Protein AF-A0A413RCQ2-F1 (afdb_monomer)

Secondary structure (DSSP, 8-state):
-EEEETTEEEE--HHHHHHHHHHHHHH-SSEEEEEEETTEEEEEEEE-SSHHHHHHHHHHHHHTT-EEEEE---

Foldseek 3Di:
DWEADPPDIDDDDPVVVVVVLVVQCVQAQFAFQWKDDPNYIYGDNGHDPDLVVRVVVCVVSVVVVIDTDGHDND

Sequence (74 aa):
MKVIVGKKVYQMSKNKAMNLLRLASEQVPRGIYALEKDKVIEMRNDKCSSITQVKNLKRQFKKAGFRVYANGVD

Structure (mmCIF, N/CA/C/O backbone):
data_AF-A0A413RCQ2-F1
#
_entry.id   AF-A0A413RCQ2-F1
#
loop_
_atom_site.group_PDB
_atom_site.id
_atom_site.type_symbol
_atom_site.label_atom_id
_atom_site.label_alt_id
_atom_site.label_comp_id
_atom_site.label_asym_id
_atom_site.label_entity_id
_atom_site.label_seq_id
_atom_site.pdbx_PDB_ins_code
_atom_site.Cartn_x
_atom_site.Cartn_y
_atom_site.Cartn_z
_atom_site.occupancy
_atom_site.B_iso_or_equiv
_atom_site.auth_seq_id
_atom_site.auth_comp_id
_atom_site.auth_asym_id
_atom_site.auth_atom_id
_atom_site.pdbx_PDB_model_num
ATOM 1 N N . MET A 1 1 ? -7.934 4.634 13.516 1.00 90.94 1 MET A N 1
ATOM 2 C CA . MET A 1 1 ? -7.824 3.839 12.274 1.00 90.94 1 MET A CA 1
ATOM 3 C C . MET A 1 1 ? -7.318 2.455 12.630 1.00 90.94 1 MET A C 1
ATOM 5 O O . MET A 1 1 ? -6.552 2.346 13.586 1.00 90.94 1 MET A O 1
ATOM 9 N N . LYS A 1 2 ? -7.763 1.421 11.909 1.00 96.44 2 LYS A N 1
ATOM 10 C CA . LYS A 1 2 ? -7.195 0.072 12.031 1.00 96.44 2 LYS A CA 1
ATOM 11 C C . LYS A 1 2 ? -6.099 -0.079 10.983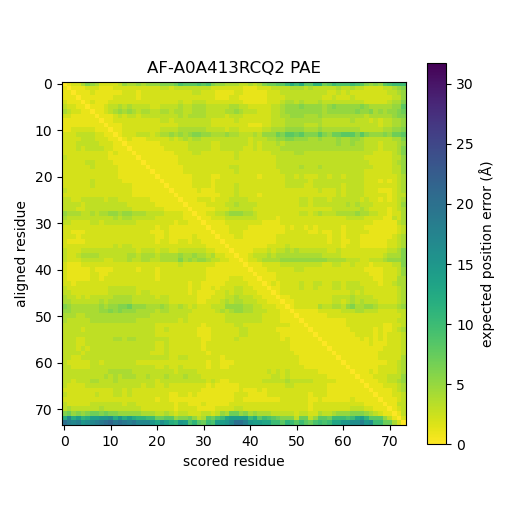 1.00 96.44 2 LYS A C 1
ATOM 13 O O . LYS A 1 2 ? -6.305 0.296 9.833 1.00 96.44 2 LYS A O 1
ATOM 18 N N . VAL A 1 3 ? -4.947 -0.587 11.392 1.00 97.25 3 VAL A N 1
ATOM 19 C CA . VAL A 1 3 ? -3.806 -0.823 10.512 1.00 97.25 3 VAL A CA 1
ATOM 20 C C . VAL A 1 3 ? -3.366 -2.269 10.666 1.00 97.25 3 VAL A C 1
ATOM 22 O O . VAL A 1 3 ? -3.057 -2.709 11.771 1.00 97.25 3 VAL A O 1
ATOM 25 N N . ILE A 1 4 ? -3.359 -3.009 9.568 1.00 97.75 4 ILE A N 1
ATOM 26 C CA . ILE A 1 4 ? -2.908 -4.393 9.503 1.00 97.75 4 ILE A CA 1
ATOM 27 C C . ILE A 1 4 ? -1.427 -4.379 9.133 1.00 97.75 4 ILE A C 1
ATOM 29 O O . ILE A 1 4 ? -1.043 -3.812 8.111 1.00 97.75 4 ILE A O 1
ATOM 33 N N . VAL A 1 5 ? -0.597 -4.997 9.970 1.00 95.31 5 VAL A N 1
ATOM 34 C CA . VAL A 1 5 ? 0.836 -5.190 9.724 1.00 95.31 5 VAL A CA 1
ATOM 35 C C . VAL A 1 5 ? 1.125 -6.683 9.829 1.00 95.31 5 VAL A C 1
ATOM 37 O O . VAL A 1 5 ? 1.099 -7.263 10.920 1.00 95.31 5 VAL A O 1
ATOM 40 N N . GLY A 1 6 ? 1.351 -7.327 8.684 1.00 93.25 6 GLY A N 1
ATOM 41 C CA . GLY A 1 6 ? 1.439 -8.784 8.610 1.00 93.25 6 GLY A CA 1
ATOM 42 C C . GLY A 1 6 ? 0.152 -9.435 9.127 1.00 93.25 6 GLY A C 1
ATOM 43 O O . GLY A 1 6 ? -0.919 -9.217 8.575 1.00 93.25 6 GLY A O 1
ATOM 44 N N . LYS A 1 7 ? 0.248 -10.213 10.211 1.00 94.31 7 LYS A N 1
ATOM 45 C CA . LYS A 1 7 ? -0.902 -10.901 10.835 1.00 94.31 7 LYS A CA 1
ATOM 46 C C . LYS A 1 7 ? -1.532 -10.131 12.004 1.00 94.31 7 LYS A C 1
ATOM 48 O O . LYS A 1 7 ? -2.476 -10.622 12.615 1.00 94.31 7 LYS A O 1
ATOM 53 N N . LYS A 1 8 ? -0.990 -8.965 12.368 1.00 96.94 8 LYS A N 1
ATOM 54 C CA . LYS A 1 8 ? -1.426 -8.194 13.540 1.00 96.94 8 LYS A CA 1
ATOM 55 C C . LYS A 1 8 ? -2.257 -6.989 13.121 1.00 96.94 8 LYS A C 1
ATOM 57 O O . LYS A 1 8 ? -1.935 -6.314 12.146 1.00 96.94 8 LYS A O 1
ATOM 62 N N . VAL A 1 9 ? -3.293 -6.696 13.901 1.00 96.69 9 VAL A N 1
ATOM 63 C CA . VAL A 1 9 ? -4.134 -5.506 13.738 1.00 96.69 9 VAL A CA 1
ATOM 64 C C . VAL A 1 9 ? -3.810 -4.523 14.852 1.00 96.69 9 VAL A C 1
ATOM 66 O O . VAL A 1 9 ? -3.887 -4.858 16.031 1.00 96.69 9 VAL A O 1
ATOM 69 N N . TYR A 1 10 ? -3.476 -3.298 14.474 1.00 96.31 10 TYR A N 1
ATOM 70 C CA . TYR A 1 10 ? -3.181 -2.204 15.385 1.00 96.31 10 TYR A CA 1
ATOM 71 C C . TYR A 1 10 ? -4.260 -1.139 15.278 1.00 96.31 10 TYR A C 1
ATOM 73 O O . TYR A 1 10 ? -4.662 -0.744 14.182 1.00 96.31 10 TYR A O 1
ATOM 81 N N . GLN A 1 11 ? -4.701 -0.622 16.419 1.00 96.12 11 GLN A N 1
ATOM 82 C CA . GLN A 1 11 ? -5.553 0.555 16.465 1.00 96.12 11 GLN A CA 1
ATOM 83 C C . GLN A 1 11 ? -4.697 1.768 16.811 1.00 96.12 11 GLN A C 1
ATOM 85 O O . GLN A 1 11 ? -4.041 1.807 17.847 1.00 96.12 11 GLN A O 1
ATOM 90 N N . MET A 1 12 ? -4.678 2.761 15.924 1.00 94.62 12 MET A N 1
ATOM 91 C CA . MET A 1 12 ? -3.864 3.961 16.115 1.00 94.62 12 MET A CA 1
ATOM 92 C C . MET A 1 12 ? -4.553 5.227 15.608 1.00 94.62 12 MET A C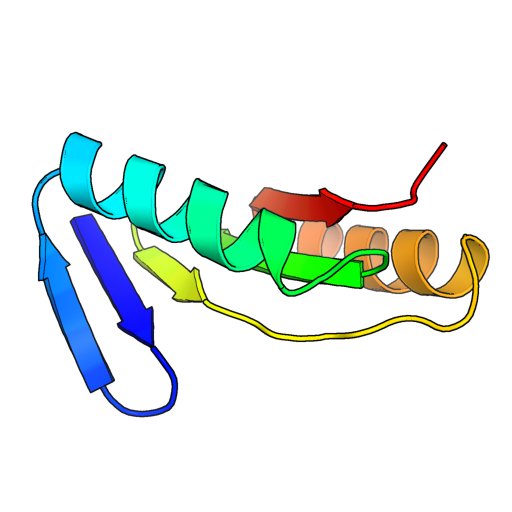 1
ATOM 94 O O . MET A 1 12 ? -5.529 5.177 14.847 1.00 94.62 12 MET A O 1
ATOM 98 N N . SER A 1 13 ? -4.047 6.379 16.055 1.00 95.31 13 SER A N 1
ATOM 99 C CA . SER A 1 13 ? -4.486 7.683 15.561 1.00 95.31 13 SER A CA 1
ATOM 100 C C . SER A 1 13 ? -4.118 7.859 14.086 1.00 95.31 13 SER A C 1
ATOM 102 O O . SER A 1 13 ? -3.201 7.213 13.573 1.00 95.31 13 SER A O 1
ATOM 104 N N . LYS A 1 14 ? -4.826 8.761 13.398 1.00 91.94 14 LYS A N 1
ATOM 105 C CA . LYS A 1 14 ? -4.567 9.073 11.985 1.00 91.94 14 LYS A CA 1
ATOM 106 C C . LYS A 1 14 ? -3.120 9.529 11.759 1.00 91.94 14 LYS A C 1
ATOM 108 O O . LYS A 1 14 ? -2.482 9.065 10.823 1.00 91.94 14 LYS A O 1
ATOM 113 N N . ASN A 1 15 ? -2.584 10.361 12.656 1.00 95.25 15 ASN A N 1
ATOM 114 C CA . ASN A 1 15 ? -1.212 10.871 12.554 1.00 95.25 15 ASN A CA 1
ATOM 115 C C . ASN A 1 15 ? -0.171 9.746 12.651 1.00 95.25 15 ASN A C 1
ATOM 117 O O . ASN A 1 15 ? 0.754 9.699 11.846 1.00 95.25 15 ASN A O 1
ATOM 121 N N . LYS A 1 16 ? -0.349 8.792 13.580 1.00 95.38 16 LYS A N 1
ATOM 122 C CA . LYS A 1 16 ? 0.550 7.631 13.688 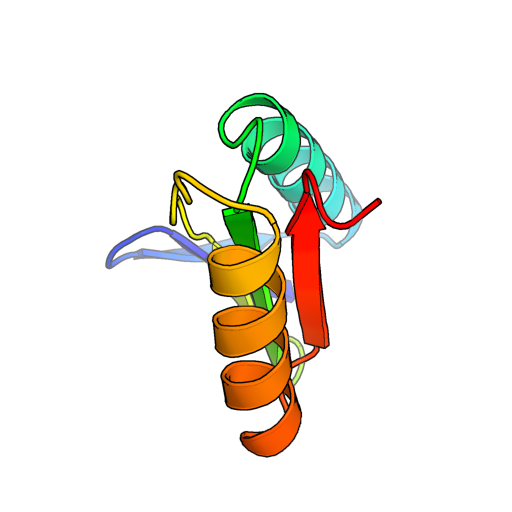1.00 95.38 16 LYS A CA 1
ATOM 123 C C . LYS A 1 16 ? 0.483 6.741 12.444 1.00 95.38 16 LYS A C 1
ATOM 125 O O . LYS A 1 16 ? 1.526 6.327 11.951 1.00 95.38 16 LYS A O 1
ATOM 130 N N . ALA A 1 17 ? -0.716 6.504 11.909 1.00 95.06 17 ALA A N 1
ATOM 131 C CA . ALA A 1 17 ? -0.882 5.737 10.675 1.00 95.06 17 ALA A CA 1
ATOM 132 C C . ALA A 1 17 ? -0.203 6.423 9.477 1.00 95.06 17 ALA A C 1
ATOM 134 O O . ALA A 1 17 ? 0.465 5.763 8.689 1.00 95.06 17 ALA A O 1
ATOM 135 N N . MET A 1 18 ? -0.310 7.751 9.373 1.00 94.00 18 MET A N 1
ATOM 136 C CA . MET A 1 18 ? 0.335 8.521 8.308 1.00 94.00 18 MET A CA 1
ATOM 137 C C . MET A 1 18 ? 1.866 8.461 8.390 1.00 94.00 18 MET A C 1
ATOM 139 O O . MET A 1 18 ? 2.529 8.257 7.376 1.00 94.00 18 MET A O 1
ATOM 143 N N . ASN A 1 19 ? 2.431 8.570 9.596 1.00 96.12 19 ASN A N 1
ATOM 144 C CA . ASN A 1 19 ? 3.871 8.399 9.798 1.00 96.12 19 ASN A CA 1
ATOM 145 C C . ASN A 1 19 ? 4.326 6.984 9.415 1.00 96.12 19 ASN A C 1
ATOM 147 O O . ASN A 1 19 ? 5.367 6.823 8.785 1.00 96.12 19 ASN A O 1
ATOM 151 N N . LEU A 1 20 ? 3.528 5.960 9.731 1.00 95.12 20 LEU A N 1
ATOM 152 C CA . LEU A 1 20 ? 3.831 4.582 9.350 1.00 95.12 20 LEU A CA 1
ATOM 153 C C . LEU A 1 20 ? 3.787 4.372 7.827 1.00 95.12 20 LEU A C 1
ATOM 155 O O . LEU A 1 20 ? 4.653 3.692 7.282 1.00 95.12 20 LEU A O 1
ATOM 159 N N . LEU A 1 21 ? 2.826 4.987 7.128 1.00 96.44 21 LEU A N 1
ATOM 160 C CA . LEU A 1 21 ? 2.774 4.983 5.662 1.00 96.44 21 LEU A CA 1
ATOM 161 C C . LEU A 1 21 ? 4.030 5.607 5.045 1.00 96.44 21 LEU A C 1
ATOM 163 O O . LEU A 1 21 ? 4.566 5.065 4.081 1.00 96.44 21 LEU A O 1
ATOM 167 N N . ARG A 1 22 ? 4.524 6.710 5.619 1.00 96.38 22 ARG A N 1
ATOM 168 C CA . ARG A 1 22 ? 5.767 7.353 5.177 1.00 96.38 22 ARG A CA 1
ATOM 169 C C . ARG A 1 22 ? 6.969 6.414 5.317 1.00 96.38 22 ARG A C 1
ATOM 171 O O . ARG A 1 22 ? 7.693 6.222 4.348 1.00 96.38 22 ARG A O 1
ATOM 178 N N . LEU A 1 23 ? 7.120 5.765 6.473 1.00 95.44 23 LEU A N 1
ATOM 179 C CA . LEU A 1 23 ? 8.195 4.791 6.706 1.00 95.44 23 LEU A CA 1
ATOM 180 C C . LEU A 1 23 ? 8.113 3.581 5.763 1.00 95.44 23 LEU A C 1
ATOM 182 O O . LEU A 1 23 ? 9.135 3.051 5.336 1.00 95.44 23 LEU A O 1
ATOM 186 N N . ALA A 1 24 ? 6.906 3.124 5.426 1.00 95.94 24 ALA A N 1
ATOM 187 C CA . ALA A 1 24 ? 6.731 2.029 4.475 1.00 95.94 24 ALA A CA 1
ATOM 188 C C . ALA A 1 24 ? 7.061 2.446 3.036 1.00 95.94 24 ALA A C 1
ATOM 190 O O . ALA A 1 24 ? 7.661 1.668 2.298 1.00 95.94 24 ALA A O 1
ATOM 191 N N . SER A 1 25 ? 6.728 3.682 2.655 1.00 96.31 25 SER A N 1
ATOM 192 C CA . SER A 1 25 ? 7.126 4.256 1.368 1.00 96.31 25 SER A CA 1
ATOM 193 C C . SER A 1 25 ? 8.649 4.253 1.202 1.00 96.31 25 SER A C 1
ATOM 195 O O . SER A 1 25 ? 9.149 3.856 0.155 1.00 96.31 25 SER A O 1
ATOM 197 N N . GLU A 1 26 ? 9.397 4.627 2.242 1.00 95.81 26 GLU A N 1
ATOM 198 C CA . GLU A 1 26 ? 10.869 4.625 2.225 1.00 95.81 26 GLU A CA 1
ATOM 199 C C . GLU A 1 26 ? 11.459 3.209 2.044 1.00 95.81 26 GLU A C 1
ATOM 201 O O . GLU A 1 26 ? 12.484 3.040 1.388 1.00 95.81 26 GLU A O 1
ATOM 206 N N . GLN A 1 27 ? 10.788 2.171 2.554 1.00 94.56 27 GLN A N 1
ATOM 207 C CA . GLN A 1 27 ? 11.226 0.770 2.430 1.00 94.56 27 GLN A CA 1
ATOM 208 C C . GLN A 1 27 ? 10.887 0.116 1.083 1.00 94.56 27 GLN A C 1
ATOM 210 O O . GLN A 1 27 ? 11.455 -0.931 0.741 1.00 94.56 27 GLN A O 1
ATOM 215 N N . VAL A 1 28 ? 9.978 0.717 0.310 1.00 95.62 28 VAL A N 1
ATOM 216 C CA . VAL A 1 28 ? 9.548 0.236 -1.009 1.00 95.62 28 VAL A CA 1
ATOM 217 C C . VAL A 1 28 ? 9.908 1.283 -2.068 1.00 95.62 28 VAL A C 1
ATOM 219 O O . VAL A 1 28 ? 9.059 2.090 -2.450 1.00 95.62 28 VAL A O 1
ATOM 222 N N . PRO A 1 29 ? 11.147 1.268 -2.602 1.00 93.25 29 PRO A N 1
ATOM 223 C CA . PRO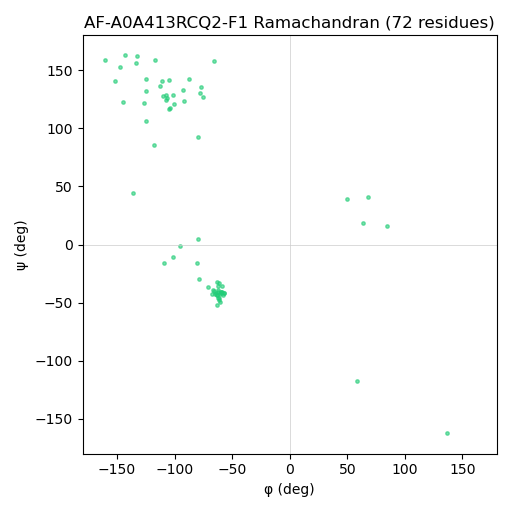 A 1 29 ? 11.578 2.239 -3.611 1.00 93.25 29 PRO A CA 1
ATOM 224 C C . PRO A 1 29 ? 10.716 2.223 -4.884 1.00 93.25 29 PRO A C 1
ATOM 226 O O . PRO A 1 29 ? 10.456 3.262 -5.486 1.00 93.25 29 PRO A O 1
ATOM 229 N N . ARG A 1 30 ? 10.241 1.039 -5.289 1.00 96.25 30 ARG A N 1
ATOM 230 C CA . ARG A 1 30 ? 9.320 0.840 -6.415 1.00 96.25 30 ARG A CA 1
ATOM 231 C C . ARG A 1 30 ? 8.367 -0.301 -6.093 1.00 96.25 30 ARG A C 1
ATOM 233 O O . ARG A 1 30 ? 8.816 -1.418 -5.842 1.00 96.25 30 ARG A O 1
ATOM 240 N N . GLY A 1 31 ? 7.064 -0.036 -6.124 1.00 97.06 31 GLY A N 1
ATOM 241 C CA . GLY A 1 31 ? 6.063 -1.029 -5.738 1.00 97.06 31 GLY A CA 1
ATOM 242 C C . GLY A 1 31 ? 4.937 -0.485 -4.872 1.00 97.06 31 GLY A C 1
ATOM 243 O O . GLY A 1 31 ? 4.715 0.722 -4.837 1.00 97.06 31 GLY A O 1
ATOM 244 N N . ILE A 1 32 ? 4.209 -1.376 -4.198 1.00 97.81 32 ILE A N 1
ATOM 245 C CA . ILE A 1 32 ? 3.044 -1.041 -3.363 1.00 97.81 32 ILE A CA 1
ATOM 246 C C . ILE A 1 32 ? 3.417 -1.204 -1.893 1.00 97.81 32 ILE A C 1
ATOM 248 O O . ILE A 1 32 ? 3.835 -2.279 -1.464 1.00 97.81 32 ILE A O 1
ATOM 252 N N . TYR A 1 33 ? 3.236 -0.134 -1.122 1.00 97.81 33 TYR A N 1
ATOM 253 C CA . TYR A 1 33 ? 3.580 -0.107 0.302 1.00 97.81 33 TYR A CA 1
ATOM 254 C C . TYR A 1 33 ? 2.361 -0.081 1.228 1.00 97.81 33 TYR A C 1
ATOM 256 O O . TYR A 1 33 ? 2.484 -0.386 2.414 1.00 97.81 33 TYR A O 1
ATOM 264 N N . ALA A 1 34 ? 1.170 0.239 0.712 1.00 97.81 34 ALA A N 1
ATOM 265 C CA . ALA A 1 34 ? -0.072 0.085 1.463 1.00 97.81 34 ALA A CA 1
ATOM 266 C C . ALA A 1 34 ? -1.321 0.044 0.572 1.00 97.81 34 ALA A C 1
ATOM 268 O O . ALA A 1 34 ? -1.341 0.570 -0.547 1.00 97.81 34 ALA A O 1
ATOM 269 N N . LEU A 1 35 ? -2.392 -0.526 1.119 1.00 97.81 35 LEU A N 1
ATOM 270 C CA . LEU A 1 35 ? -3.752 -0.473 0.585 1.00 97.81 35 LEU A CA 1
ATOM 271 C C . LEU A 1 35 ? -4.695 0.077 1.657 1.00 97.81 35 LEU A C 1
ATOM 273 O O . LEU A 1 35 ? -4.545 -0.243 2.830 1.00 97.81 35 LEU A O 1
ATOM 277 N N . GLU A 1 36 ? -5.680 0.883 1.273 1.00 96.75 36 GLU A N 1
ATOM 278 C CA . GLU A 1 36 ? -6.726 1.365 2.181 1.00 96.75 36 GLU A CA 1
ATOM 279 C C . GLU A 1 36 ? -8.113 1.031 1.625 1.00 96.75 36 GLU A C 1
ATOM 281 O O . GLU A 1 36 ? -8.403 1.283 0.452 1.00 96.75 36 GLU A O 1
ATOM 286 N N . LYS A 1 37 ? -8.973 0.478 2.485 1.00 96.00 37 LYS A N 1
ATOM 287 C CA . LYS A 1 37 ? -10.397 0.237 2.220 1.00 96.00 37 LYS A CA 1
ATOM 288 C C . LYS A 1 37 ? -11.170 0.267 3.537 1.00 96.00 37 LYS A C 1
ATOM 290 O O . LYS A 1 37 ? -10.658 -0.178 4.559 1.00 96.00 37 LYS A O 1
ATOM 295 N N . ASP A 1 38 ? -12.368 0.847 3.542 1.00 93.19 38 ASP A N 1
ATOM 296 C CA . ASP A 1 38 ? -13.263 0.888 4.712 1.00 93.19 38 ASP A CA 1
ATOM 297 C C . ASP A 1 38 ? -12.595 1.375 6.018 1.00 93.19 38 ASP A C 1
ATOM 299 O O . ASP A 1 38 ? -12.858 0.874 7.111 1.00 93.19 38 ASP A O 1
ATOM 303 N N . LYS A 1 39 ? -11.712 2.384 5.916 1.00 89.75 39 LYS A N 1
ATOM 304 C CA . LYS A 1 39 ? -10.924 2.960 7.034 1.00 89.75 39 LYS A CA 1
ATOM 305 C C . LYS A 1 39 ? -9.936 1.979 7.693 1.00 89.75 39 LYS A C 1
ATOM 307 O O . LYS A 1 39 ? -9.460 2.231 8.811 1.00 89.75 39 LYS A O 1
ATOM 312 N N . VAL A 1 40 ? -9.613 0.891 7.000 1.00 95.19 40 VAL A N 1
ATOM 313 C CA . VAL A 1 40 ? -8.556 -0.061 7.338 1.00 95.19 40 VAL A CA 1
ATOM 314 C C . VAL A 1 40 ? -7.404 0.127 6.359 1.00 95.19 40 VAL A C 1
ATOM 316 O O . VAL A 1 40 ? -7.608 0.134 5.147 1.00 95.19 40 VAL A O 1
ATOM 319 N N . ILE A 1 41 ? -6.195 0.286 6.892 1.00 97.56 41 ILE A N 1
ATOM 320 C CA . ILE A 1 41 ? -4.961 0.304 6.103 1.00 97.56 41 ILE A CA 1
ATOM 321 C C . ILE A 1 41 ? -4.295 -1.062 6.238 1.00 97.56 41 ILE A C 1
ATOM 323 O O . ILE A 1 41 ? -4.063 -1.520 7.351 1.00 97.56 41 ILE A 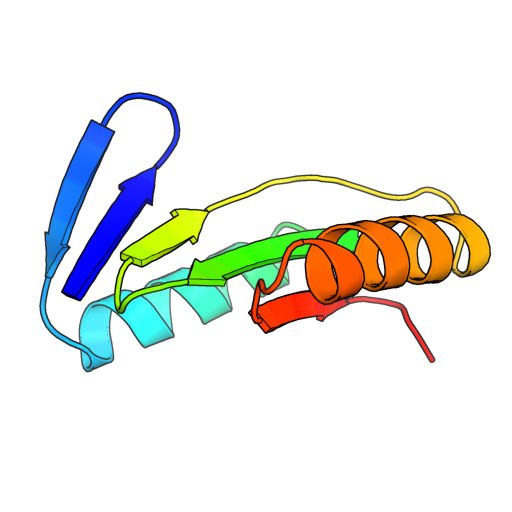O 1
ATOM 327 N N . GLU A 1 42 ? -3.945 -1.693 5.129 1.00 97.44 42 GLU A N 1
ATOM 328 C CA . GLU A 1 42 ? -3.092 -2.875 5.086 1.00 97.44 42 GLU A CA 1
ATOM 329 C C . GLU A 1 42 ? -1.695 -2.466 4.622 1.00 97.44 42 GLU A C 1
ATOM 331 O O . GLU A 1 42 ? -1.522 -1.959 3.512 1.00 97.44 42 GLU A O 1
ATOM 336 N N . MET A 1 43 ? -0.700 -2.662 5.486 1.00 97.56 43 MET A N 1
ATOM 337 C CA . MET A 1 43 ? 0.698 -2.391 5.166 1.00 97.56 43 MET A CA 1
ATOM 338 C C . MET A 1 43 ? 1.260 -3.508 4.291 1.00 97.56 43 MET A C 1
ATOM 340 O O . MET A 1 43 ? 1.057 -4.689 4.577 1.00 97.56 43 MET A O 1
ATOM 344 N N . ARG A 1 44 ? 2.002 -3.134 3.247 1.00 96.94 44 ARG A N 1
ATOM 345 C CA . ARG A 1 44 ? 2.575 -4.061 2.265 1.00 96.94 44 ARG A CA 1
ATOM 346 C C . ARG A 1 44 ? 4.050 -3.756 2.009 1.00 96.94 44 ARG A C 1
ATOM 348 O O . ARG A 1 44 ? 4.540 -2.682 2.340 1.00 96.94 44 ARG A O 1
ATOM 355 N N . ASN A 1 45 ? 4.757 -4.723 1.430 1.00 95.75 45 ASN A N 1
ATOM 356 C CA . ASN A 1 45 ? 6.157 -4.597 1.010 1.00 95.75 45 ASN A CA 1
ATOM 357 C C . ASN A 1 45 ? 6.333 -5.210 -0.389 1.00 95.75 45 ASN A C 1
ATOM 359 O O . ASN A 1 45 ? 7.240 -6.005 -0.638 1.00 95.75 45 ASN A O 1
ATOM 363 N N . ASP A 1 46 ? 5.399 -4.903 -1.292 1.00 95.44 46 ASP A N 1
ATOM 364 C CA . ASP A 1 46 ? 5.386 -5.484 -2.631 1.00 95.44 46 ASP A CA 1
ATOM 365 C C . ASP A 1 46 ? 6.395 -4.740 -3.503 1.00 95.44 46 ASP A C 1
ATOM 367 O O . ASP A 1 46 ? 6.066 -3.722 -4.115 1.00 95.44 46 ASP A O 1
ATOM 371 N N . LYS A 1 47 ? 7.630 -5.235 -3.570 1.00 95.38 47 LYS A N 1
ATOM 372 C CA . LYS A 1 47 ? 8.665 -4.664 -4.438 1.00 95.38 47 LYS A CA 1
ATOM 373 C C . LYS A 1 47 ? 8.447 -5.105 -5.882 1.00 95.38 47 LYS A C 1
ATOM 375 O O . LYS A 1 47 ? 8.271 -6.287 -6.163 1.00 95.38 47 LYS A O 1
ATOM 380 N N . CYS A 1 48 ? 8.470 -4.144 -6.797 1.00 95.50 48 CYS A N 1
ATOM 381 C CA . CYS A 1 48 ? 8.300 -4.381 -8.226 1.00 95.50 48 CYS A CA 1
ATOM 382 C C . CYS A 1 48 ? 9.607 -4.116 -8.972 1.00 95.50 48 CYS A C 1
ATOM 384 O O . CYS A 1 48 ? 10.296 -3.134 -8.696 1.00 95.50 48 CYS A O 1
ATOM 386 N N . SER A 1 49 ? 9.918 -4.945 -9.966 1.00 93.44 49 SER A N 1
ATOM 387 C CA . SER A 1 49 ? 11.107 -4.773 -10.806 1.00 93.44 49 SER A CA 1
ATOM 388 C C . SER A 1 49 ? 10.906 -3.702 -11.885 1.00 93.44 49 SER A C 1
ATOM 390 O O . SER A 1 49 ? 11.848 -2.994 -12.242 1.00 93.44 49 SER A O 1
ATOM 392 N N . SER A 1 50 ? 9.672 -3.510 -12.364 1.00 94.88 50 SER A N 1
ATOM 393 C CA . SER A 1 50 ? 9.356 -2.597 -13.472 1.00 94.88 50 SER A CA 1
ATOM 394 C C . SER A 1 50 ? 8.158 -1.687 -13.200 1.00 94.88 50 SER A C 1
ATOM 396 O O . SER A 1 50 ? 7.263 -2.017 -12.421 1.00 94.88 50 SER A O 1
ATOM 398 N N . ILE A 1 51 ? 8.111 -0.548 -13.899 1.00 95.44 51 ILE A N 1
ATOM 399 C CA . ILE A 1 51 ? 6.984 0.402 -13.857 1.00 95.44 51 ILE A CA 1
ATOM 400 C C . ILE A 1 51 ? 5.687 -0.282 -14.315 1.00 95.44 51 ILE A C 1
ATOM 402 O O . ILE A 1 51 ? 4.631 -0.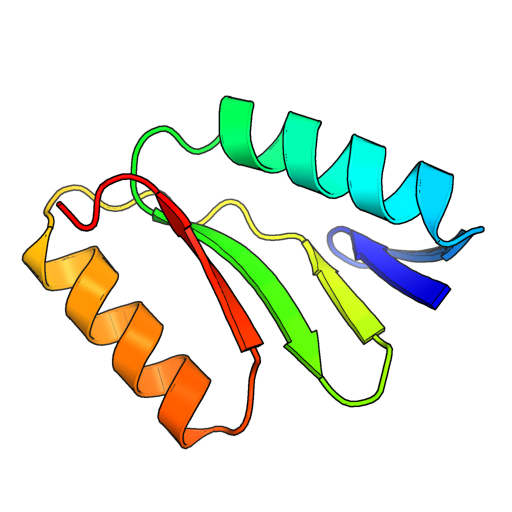100 -13.706 1.00 95.44 51 ILE A O 1
ATOM 406 N N . THR A 1 52 ? 5.760 -1.120 -15.355 1.00 96.06 52 THR A N 1
ATOM 407 C CA . THR A 1 52 ? 4.615 -1.886 -15.870 1.00 96.06 52 THR A CA 1
ATOM 408 C C . THR A 1 52 ? 4.020 -2.794 -14.797 1.00 96.06 52 THR A C 1
ATOM 410 O O . THR A 1 52 ? 2.799 -2.849 -14.648 1.00 96.06 52 THR A O 1
ATOM 413 N N . GLN A 1 53 ? 4.860 -3.448 -13.990 1.00 95.81 53 GLN A N 1
ATOM 414 C CA . GLN A 1 53 ? 4.397 -4.283 -12.881 1.00 95.81 53 GLN A CA 1
ATOM 415 C C . GLN A 1 53 ? 3.656 -3.458 -11.819 1.00 95.81 53 GLN A C 1
ATOM 417 O O . GLN A 1 53 ? 2.564 -3.851 -11.403 1.00 95.81 53 GLN A O 1
ATOM 422 N N . VAL A 1 54 ? 4.178 -2.280 -11.446 1.00 96.62 54 VAL A N 1
ATOM 423 C CA . VAL A 1 54 ? 3.493 -1.375 -10.503 1.00 96.62 54 VAL A CA 1
ATOM 424 C C . VAL A 1 54 ? 2.140 -0.934 -11.064 1.00 96.62 54 VAL A C 1
ATOM 426 O O . VAL A 1 54 ? 1.132 -0.987 -10.360 1.00 96.62 54 VAL A O 1
ATOM 429 N N . LYS A 1 55 ? 2.085 -0.533 -12.342 1.00 96.12 55 LYS A N 1
ATOM 430 C CA . LYS A 1 55 ? 0.843 -0.109 -13.012 1.00 96.12 55 LYS A CA 1
ATOM 431 C C . LYS A 1 55 ? -0.197 -1.232 -13.036 1.00 96.12 55 LYS A C 1
ATOM 433 O O . LYS A 1 55 ? -1.365 -0.977 -12.730 1.00 96.12 55 LYS A O 1
ATOM 438 N N . ASN A 1 56 ? 0.221 -2.463 -13.327 1.00 96.44 56 ASN A N 1
ATOM 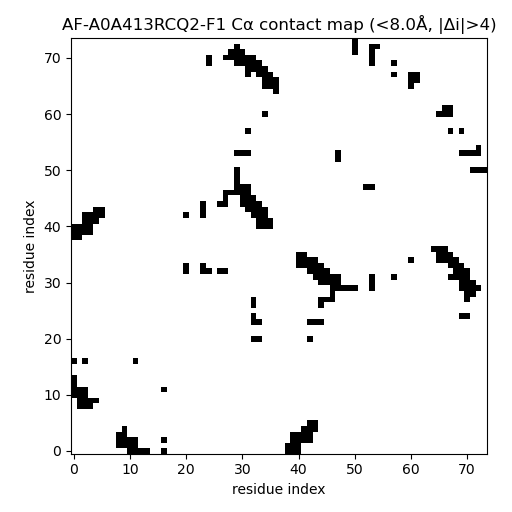439 C CA . ASN A 1 56 ? -0.659 -3.631 -13.344 1.00 96.44 56 ASN A CA 1
ATOM 440 C C . ASN A 1 56 ? -1.249 -3.922 -11.960 1.00 96.44 56 ASN A C 1
ATOM 442 O O . ASN A 1 56 ? -2.473 -3.978 -11.828 1.00 96.44 56 ASN A O 1
ATOM 446 N N . LEU A 1 57 ? -0.413 -4.019 -10.922 1.00 96.06 57 LEU A N 1
ATOM 447 C CA . LEU A 1 57 ? -0.876 -4.262 -9.551 1.00 96.06 57 LEU A CA 1
ATOM 448 C C . LEU A 1 57 ? -1.773 -3.125 -9.049 1.00 96.06 57 LEU A C 1
ATOM 450 O O . LEU A 1 57 ? -2.869 -3.363 -8.543 1.00 96.06 57 LEU A O 1
ATOM 454 N N . LYS A 1 58 ? -1.368 -1.868 -9.269 1.00 96.00 58 LYS A N 1
ATOM 455 C CA . LYS A 1 58 ? -2.164 -0.688 -8.904 1.00 96.00 58 LYS A CA 1
ATOM 456 C C . LYS A 1 58 ? -3.544 -0.724 -9.558 1.00 96.00 58 LYS A C 1
ATOM 458 O O . LYS A 1 58 ? -4.533 -0.407 -8.900 1.00 96.00 58 LYS A O 1
ATOM 463 N N . ARG A 1 59 ? -3.641 -1.125 -10.831 1.00 96.88 59 ARG A N 1
ATOM 464 C CA . ARG A 1 59 ? -4.925 -1.270 -11.535 1.00 96.88 59 ARG A CA 1
ATOM 465 C C . ARG A 1 59 ? -5.766 -2.409 -10.959 1.00 96.88 59 ARG A C 1
ATOM 467 O O . ARG A 1 59 ? -6.966 -2.216 -10.797 1.00 96.88 59 ARG A O 1
ATOM 474 N N . GLN A 1 60 ? -5.167 -3.557 -10.643 1.00 97.12 60 GLN A N 1
ATOM 475 C CA . GLN A 1 60 ? -5.873 -4.694 -10.037 1.00 97.12 60 GLN A CA 1
ATOM 476 C C . GLN A 1 60 ? -6.489 -4.318 -8.682 1.00 97.12 60 GLN A C 1
ATOM 478 O O . GLN A 1 60 ? -7.691 -4.485 -8.491 1.00 97.12 60 GLN A O 1
ATOM 483 N N . PHE A 1 61 ? -5.713 -3.709 -7.783 1.00 97.06 61 PHE A N 1
ATOM 484 C CA . PHE A 1 61 ? -6.222 -3.290 -6.475 1.00 97.06 61 PHE A CA 1
ATOM 485 C C . PHE A 1 61 ? -7.263 -2.171 -6.571 1.00 97.06 61 PHE A C 1
ATOM 487 O O . PHE A 1 61 ? -8.282 -2.222 -5.884 1.00 97.06 61 PHE A O 1
ATOM 494 N N . LYS A 1 62 ? -7.077 -1.199 -7.475 1.00 96.12 62 LYS A N 1
ATOM 495 C CA . LYS A 1 62 ? -8.107 -0.180 -7.736 1.00 96.12 62 LYS A CA 1
ATOM 496 C C . LYS A 1 62 ? -9.419 -0.796 -8.225 1.00 96.12 62 LYS A C 1
ATOM 498 O O . LYS A 1 62 ? -10.475 -0.381 -7.764 1.00 96.12 62 LYS A O 1
ATOM 503 N N . LYS A 1 63 ? -9.368 -1.801 -9.112 1.00 97.19 63 LYS A N 1
ATOM 504 C CA . LYS A 1 63 ? -10.567 -2.537 -9.559 1.00 97.19 63 LYS A CA 1
ATOM 505 C C . LYS A 1 63 ? -11.275 -3.255 -8.405 1.00 97.19 63 LYS A C 1
ATOM 507 O O . LYS A 1 63 ? -12.495 -3.328 -8.412 1.00 97.19 63 LYS A O 1
ATOM 512 N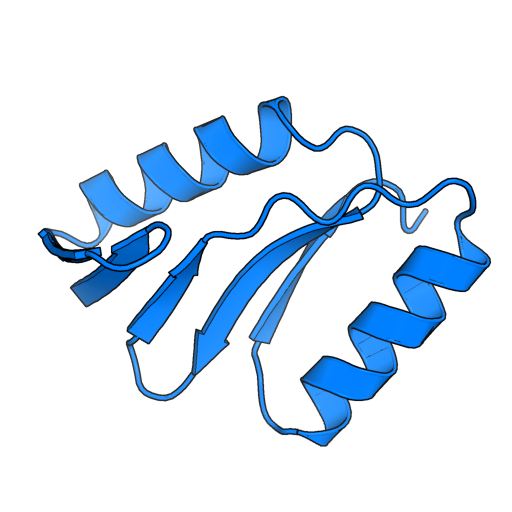 N . ALA A 1 64 ? -10.533 -3.730 -7.405 1.00 96.06 64 ALA A N 1
ATOM 513 C CA . ALA A 1 64 ? -11.087 -4.336 -6.191 1.00 96.06 64 ALA A CA 1
ATOM 514 C C . ALA A 1 64 ? -11.582 -3.309 -5.138 1.00 96.06 64 ALA A C 1
ATOM 516 O O . ALA A 1 64 ? -12.013 -3.681 -4.038 1.00 96.06 64 ALA A O 1
ATOM 517 N N . GLY A 1 65 ? -11.544 -2.012 -5.468 1.00 96.50 65 GLY A N 1
ATOM 518 C CA . GLY A 1 65 ? -12.059 -0.924 -4.635 1.00 96.50 65 GLY A CA 1
ATOM 519 C C . GLY A 1 65 ? -11.083 -0.418 -3.574 1.00 96.50 65 GLY A C 1
ATOM 520 O O . GLY A 1 65 ? -11.508 0.253 -2.638 1.00 96.50 65 GLY A O 1
ATOM 521 N N . PHE A 1 66 ? -9.791 -0.733 -3.686 1.00 97.69 66 PHE A N 1
ATOM 522 C CA . PHE A 1 66 ? -8.779 -0.221 -2.765 1.00 97.69 66 PHE A CA 1
ATOM 523 C C . PHE A 1 66 ? -8.230 1.126 -3.232 1.00 97.69 66 PHE A C 1
ATOM 525 O O . PHE A 1 66 ? -7.929 1.337 -4.413 1.00 97.69 66 PHE A O 1
ATOM 532 N N . ARG A 1 67 ? -7.976 2.014 -2.273 1.00 96.75 67 ARG A N 1
ATOM 533 C CA .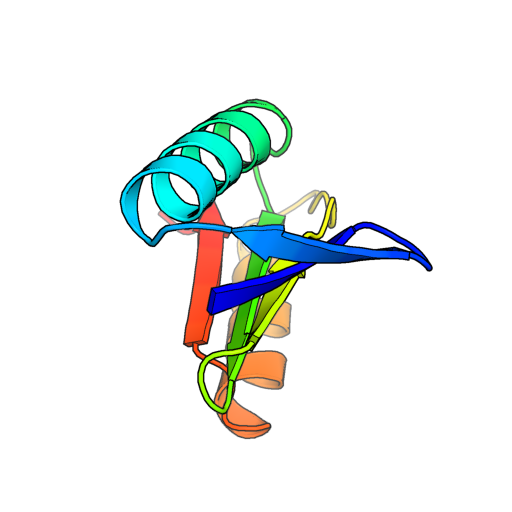 ARG A 1 67 ? -7.016 3.097 -2.458 1.00 96.75 67 ARG A CA 1
ATOM 534 C C . ARG A 1 67 ? -5.612 2.507 -2.364 1.00 96.75 67 ARG A C 1
ATOM 536 O O . ARG A 1 67 ? -5.283 1.824 -1.400 1.00 96.75 67 ARG A O 1
ATOM 543 N N . VAL A 1 68 ? -4.788 2.772 -3.374 1.00 97.31 68 VAL A N 1
ATOM 544 C CA . VAL A 1 68 ? -3.458 2.162 -3.511 1.00 97.31 68 VAL A CA 1
ATOM 545 C C . VAL A 1 68 ? -2.372 3.197 -3.271 1.00 97.31 68 VAL A C 1
ATOM 547 O O . VAL A 1 68 ? -2.351 4.231 -3.944 1.00 97.31 68 VAL A O 1
ATOM 550 N N . TYR A 1 69 ? -1.444 2.870 -2.378 1.00 97.19 69 TYR A N 1
ATOM 551 C CA . TYR A 1 69 ? -0.242 3.641 -2.098 1.00 97.19 69 TYR A CA 1
ATOM 552 C C . TYR A 1 69 ? 0.966 2.947 -2.729 1.00 97.19 69 TYR A C 1
ATOM 554 O O . TYR A 1 69 ? 1.280 1.803 -2.394 1.00 97.19 69 TYR A O 1
ATOM 562 N N . ALA A 1 70 ? 1.609 3.613 -3.688 1.00 97.00 70 ALA A N 1
ATOM 563 C CA . ALA A 1 70 ? 2.657 3.014 -4.505 1.00 97.00 70 ALA A CA 1
ATOM 564 C C . ALA A 1 70 ? 3.725 4.031 -4.919 1.00 97.00 70 ALA A C 1
ATOM 566 O O . ALA A 1 70 ? 3.403 5.204 -5.099 1.00 97.00 70 ALA A O 1
ATOM 567 N N . ASN A 1 71 ? 4.943 3.539 -5.146 1.00 96.75 71 ASN A N 1
ATOM 568 C CA . ASN A 1 71 ? 6.113 4.290 -5.604 1.00 96.75 71 ASN A CA 1
ATOM 569 C C . ASN A 1 71 ? 6.603 3.797 -6.972 1.00 96.75 71 ASN A C 1
ATOM 571 O O . ASN A 1 71 ? 6.346 2.652 -7.357 1.00 96.75 71 ASN A O 1
ATOM 575 N N . GLY A 1 72 ? 7.352 4.649 -7.683 1.00 88.69 72 GLY A N 1
ATOM 576 C CA . GLY A 1 72 ? 8.006 4.304 -8.952 1.00 88.69 72 GLY A CA 1
ATOM 577 C C . GLY A 1 72 ? 7.025 4.059 -10.101 1.00 88.69 72 GLY A C 1
ATOM 578 O O . GLY A 1 72 ? 7.178 3.088 -10.842 1.00 88.69 72 GLY A O 1
ATOM 579 N N . VAL A 1 73 ? 5.984 4.894 -10.182 1.00 80.50 73 VAL A N 1
ATOM 580 C CA . VAL A 1 73 ? 4.928 4.844 -11.210 1.00 80.50 73 VAL A CA 1
ATOM 581 C C . VAL A 1 73 ? 5.103 5.886 -12.322 1.00 80.50 73 VAL A C 1
ATOM 583 O O . VAL A 1 73 ? 4.386 5.775 -13.323 1.00 80.50 73 VAL A O 1
ATOM 586 N N . ASP A 1 74 ? 6.026 6.832 -12.127 1.00 61.84 74 ASP A N 1
ATOM 587 C CA . ASP A 1 74 ? 6.440 7.863 -13.087 1.00 61.84 74 ASP A CA 1
ATOM 588 C C . ASP A 1 74 ? 7.543 7.346 -14.020 1.00 61.84 74 ASP A C 1
ATOM 590 O O . ASP A 1 74 ? 8.419 6.582 -13.538 1.00 61.84 74 ASP A O 1
#

Mean predicted aligned error: 2.62 Å

Solvent-accessible surface area (backbone atoms only — not comparable to full-atom values): 4010 Å² total; per-residue (Å²): 76,43,36,32,53,85,93,44,79,43,81,43,55,65,69,59,52,52,53,52,51,53,57,31,46,71,75,25,74,28,13,38,23,32,38,35,48,98,70,32,37,40,54,45,77,46,71,39,96,46,48,68,54,30,53,51,52,50,49,54,43,44,73,75,64,33,48,73,42,69,33,50,77,123

Radius of gyration: 11.96 Å; Cα contacts (8 Å, |Δi|>4): 136; chains: 1; bounding box: 25×22×32 Å

Nearest PDB structures (foldseek):
  6sc2-assembly1_B  TM=3.810E-01  e=8.474E+00  Homo sapiens

pLDDT: mean 95.11, std 4.61, range [61.84, 97.81]

Organism: NCBI:txid39496